Protein AF-G5E3N6-F1 (afdb_monomer)

Foldseek 3Di:
DVVCCVPPNDVVVVVVCCVPPVVVCPPPDPCNVPPDPALLVVLQVVCVVVVFARWDKDWPDKDPPVHPQIKTKIFTDTPNHTPFIAIDSDSVRRVRRRSD

Mean predicted aligned error: 4.33 Å

Radius of gyration: 20.33 Å; Cα contacts (8 Å, |Δi|>4): 137; chains: 1; bounding box: 51×22×50 Å

Nearest PDB structures (foldseek):
  7odt-assembly1_c  TM=9.602E-01  e=6.376E-14  Homo sapiens
  7oib-assembly1_c  TM=9.705E-01  e=1.868E-13  Homo sapiens
  7o9m-assembly1_c  TM=9.683E-01  e=1.990E-13  Homo sapiens
  7qh7-assembly1_c  TM=9.683E-01  e=2.405E-13  Homo sapiens
  7nql-assembly1_Bh  TM=9.709E-01  e=4.408E-12  Sus scrofa

Organism: NCBI:txid191480

InterPro domains:
  IPR044444 Large ribosomal subunit protein mL44, dsRNA binding domain, metazoa [PF22892] (34-100)
  IPR044444 Large ribosomal subunit protein mL44, dsRNA binding domain, metazoa [cd19874] (26-100)

Sequence (100 aa):
VGALVQSSGTQRAGLFIRDFLISQLIGKDLFDMWPVADPMSLLVQELSRRNLPLPETRLTRECGSSTVLPVYFVGLYCNKKLIAEGPGESVNAAEEEAAR

Secondary structure (DSSP, 8-state):
-HHHHHHHHHHHHHHHHHHHTGGGGTT--HHHHS--S-HHHHHHHHHHHTTPPPPEEEEEEEE-TTSSS-EEEEEEEETTEEEEEEEESSHHHHHHHHH-

pLDDT: mean 95.07, std 1.94, range [86.12, 98.19]

Solvent-accessible surface area (backbone atoms only — not comparable to full-atom values): 5700 Å² total; per-residue (Å²): 106,70,70,46,31,75,74,59,33,63,69,56,39,47,51,49,44,49,68,67,55,54,55,72,50,68,93,58,57,69,58,79,77,48,81,67,93,56,38,54,62,52,47,49,53,53,30,52,76,68,75,43,66,70,73,43,82,42,82,75,48,74,43,52,83,92,49,97,74,25,42,26,28,21,29,33,22,41,89,88,37,79,76,36,69,12,61,22,73,38,69,67,51,1,44,47,49,29,38,102

Structure (mmCIF, N/CA/C/O backbone):
data_AF-G5E3N6-F1
#
_entry.id   AF-G5E3N6-F1
#
loop_
_atom_site.group_PDB
_atom_site.id
_atom_site.type_symbol
_atom_site.label_atom_id
_atom_site.label_alt_id
_atom_site.label_comp_id
_atom_site.label_asym_id
_atom_site.label_entity_id
_atom_site.label_seq_id
_atom_site.pdbx_PDB_ins_code
_atom_site.Cartn_x
_atom_site.Cartn_y
_atom_site.Cartn_z
_atom_site.occupancy
_atom_site.B_iso_or_equiv
_atom_site.auth_seq_id
_atom_site.auth_comp_id
_atom_site.auth_asym_id
_atom_site.auth_atom_id
_atom_site.pdbx_PDB_model_num
ATOM 1 N N . VAL A 1 1 ? -17.204 -5.282 26.322 1.00 86.12 1 VAL A N 1
ATOM 2 C CA . VAL A 1 1 ? -18.077 -4.344 25.567 1.00 86.12 1 VAL A CA 1
ATOM 3 C C . VAL A 1 1 ? -19.566 -4.609 25.795 1.00 86.12 1 VAL A C 1
ATOM 5 O O . VAL A 1 1 ? -20.262 -3.661 26.121 1.00 86.12 1 VAL A O 1
ATOM 8 N N . GLY A 1 2 ? -20.067 -5.851 25.708 1.00 92.62 2 GLY A N 1
ATOM 9 C CA . GLY A 1 2 ? -21.508 -6.147 25.861 1.00 92.62 2 GLY A CA 1
ATOM 10 C C . GLY A 1 2 ? -22.170 -5.587 27.132 1.00 92.62 2 GLY A C 1
ATOM 11 O O . GLY A 1 2 ? -23.200 -4.928 27.039 1.00 92.62 2 GLY A O 1
ATOM 12 N N . ALA A 1 3 ? -21.534 -5.732 28.300 1.00 95.06 3 ALA A N 1
ATOM 13 C CA . ALA A 1 3 ? -22.041 -5.150 29.550 1.00 95.06 3 ALA A CA 1
ATOM 14 C C . ALA A 1 3 ? -22.101 -3.606 29.528 1.00 95.06 3 ALA A C 1
ATOM 16 O O . ALA A 1 3 ? -23.020 -3.015 30.084 1.00 95.06 3 ALA A O 1
ATOM 17 N N . LEU A 1 4 ? -21.153 -2.945 28.849 1.00 92.31 4 LEU A N 1
ATOM 18 C CA . LEU A 1 4 ? -21.134 -1.485 28.684 1.00 92.31 4 LEU A CA 1
ATOM 19 C C . LEU A 1 4 ? -22.255 -1.010 27.750 1.00 92.31 4 LEU A C 1
ATOM 21 O O . LEU A 1 4 ? -22.843 0.040 27.983 1.00 92.31 4 LEU A O 1
ATOM 25 N N . VAL A 1 5 ? -22.577 -1.797 26.720 1.00 96.44 5 VAL A N 1
ATOM 26 C CA . VAL A 1 5 ? -23.722 -1.526 25.839 1.00 96.44 5 VAL A CA 1
ATOM 27 C C . VAL A 1 5 ? -25.033 -1.639 26.617 1.00 96.44 5 VAL A C 1
ATOM 29 O O . VAL A 1 5 ? -25.879 -0.760 26.493 1.00 96.44 5 VAL A O 1
ATOM 32 N N . GLN A 1 6 ? -25.187 -2.680 27.442 1.00 95.69 6 GLN A N 1
ATOM 33 C CA . GLN A 1 6 ? -26.391 -2.884 28.257 1.00 95.69 6 GLN A CA 1
ATOM 34 C C . GLN A 1 6 ? -26.574 -1.798 29.325 1.00 95.69 6 GLN A C 1
ATOM 36 O O . GLN A 1 6 ? -27.699 -1.381 29.572 1.00 95.69 6 GLN A O 1
ATOM 41 N N . SER A 1 7 ? -25.487 -1.328 29.947 1.00 95.94 7 SER A N 1
ATOM 42 C CA . SER A 1 7 ? -25.566 -0.332 31.022 1.00 95.94 7 SER A CA 1
ATOM 43 C C . SER A 1 7 ? -25.620 1.113 30.526 1.00 95.94 7 SER A C 1
ATOM 45 O O . SER A 1 7 ? -26.320 1.935 31.105 1.00 95.94 7 SER A O 1
ATOM 47 N N . SER A 1 8 ? -24.858 1.442 29.480 1.00 92.19 8 SER A N 1
ATOM 48 C CA . SER A 1 8 ? -24.572 2.828 29.074 1.00 92.19 8 SER A CA 1
ATOM 49 C C . SER A 1 8 ? -24.959 3.144 27.627 1.00 92.19 8 SER A C 1
ATOM 51 O O . SER A 1 8 ? -24.692 4.247 27.145 1.00 92.19 8 SER A O 1
ATOM 53 N N . GLY A 1 9 ? -25.571 2.189 26.926 1.00 94.69 9 GLY A N 1
ATOM 54 C CA . GLY A 1 9 ? -26.003 2.337 25.543 1.00 94.69 9 GLY A CA 1
ATOM 55 C C . GLY A 1 9 ? -24.876 2.215 24.514 1.00 94.69 9 GLY A C 1
ATOM 56 O O . GLY A 1 9 ? -23.678 2.183 24.814 1.00 94.69 9 GLY A O 1
ATOM 57 N N . THR A 1 10 ? -25.279 2.156 23.247 1.00 95.25 10 THR A N 1
ATOM 58 C CA . THR A 1 10 ? -24.383 1.954 22.098 1.00 95.25 1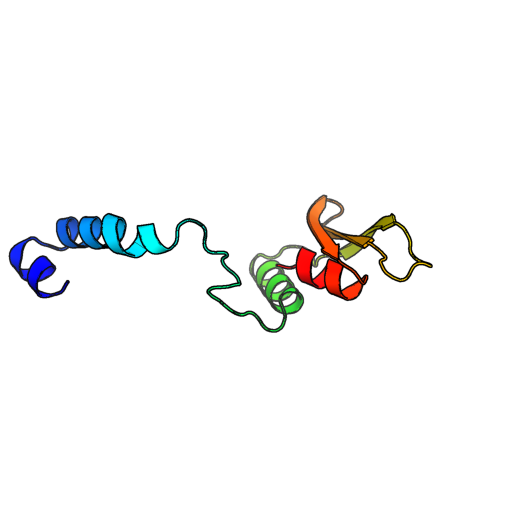0 THR A CA 1
ATOM 59 C C . THR A 1 10 ? -23.441 3.131 21.866 1.00 95.25 10 THR A C 1
ATOM 61 O O . THR A 1 10 ? -22.282 2.920 21.524 1.00 95.25 10 THR A O 1
ATOM 64 N N . GLN A 1 11 ? -23.895 4.363 22.110 1.00 95.56 11 GLN A N 1
ATOM 65 C CA . GLN A 1 11 ? -23.089 5.564 21.887 1.00 95.56 11 GLN A CA 1
ATOM 66 C C . GLN A 1 11 ? -21.837 5.584 22.775 1.00 95.56 11 GLN A C 1
ATOM 68 O O . GLN A 1 11 ? -20.730 5.809 22.288 1.00 95.56 11 GLN A O 1
ATOM 73 N N . ARG A 1 12 ? -21.987 5.283 24.072 1.00 94.44 12 ARG A N 1
ATOM 74 C CA . ARG A 1 12 ? -20.868 5.294 25.026 1.00 94.44 12 ARG A CA 1
ATOM 75 C C . ARG A 1 12 ? -19.927 4.107 24.822 1.00 94.44 12 ARG A C 1
ATOM 77 O O . ARG A 1 12 ? -18.713 4.264 24.926 1.00 94.44 12 ARG A O 1
ATOM 84 N N . ALA A 1 13 ? -20.470 2.948 24.451 1.00 95.88 13 ALA A N 1
ATOM 85 C CA . ALA A 1 13 ? -19.665 1.807 24.029 1.00 95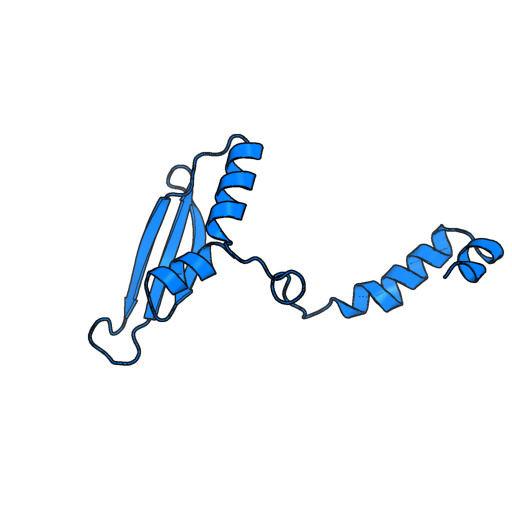.88 13 ALA A CA 1
ATOM 86 C C . ALA A 1 13 ? -18.880 2.082 22.730 1.00 95.88 13 ALA A C 1
ATOM 88 O O . ALA A 1 13 ? -17.740 1.639 22.608 1.00 95.88 13 ALA A O 1
ATOM 89 N N . GLY A 1 14 ? -19.444 2.849 21.792 1.00 95.62 14 GLY A N 1
ATOM 90 C CA . GLY A 1 14 ? -18.761 3.271 20.566 1.00 95.62 14 GLY A CA 1
ATOM 91 C C . GLY A 1 14 ? -17.554 4.170 20.837 1.00 95.62 14 GLY A C 1
ATOM 92 O O . GLY A 1 14 ? -16.487 3.944 20.271 1.00 95.62 14 GLY A O 1
ATOM 93 N N . LEU A 1 15 ? -17.683 5.129 21.763 1.00 96.44 15 LEU A N 1
ATOM 94 C CA . LEU A 1 15 ? -16.552 5.958 22.207 1.00 96.44 15 LEU A CA 1
ATOM 95 C C . LEU A 1 15 ? -15.439 5.108 22.833 1.00 96.44 15 LEU A C 1
ATOM 97 O O . LEU A 1 15 ? -14.273 5.296 22.508 1.00 96.44 15 LEU A O 1
ATOM 101 N N . PHE A 1 16 ? -15.800 4.117 23.653 1.00 96.38 16 PHE A N 1
ATOM 102 C CA . PHE A 1 16 ? -14.827 3.183 24.221 1.00 96.38 16 PHE A CA 1
ATOM 103 C C . PHE A 1 16 ? -14.062 2.410 23.133 1.00 96.38 16 PHE A C 1
ATOM 105 O O . PHE A 1 16 ? -12.840 2.315 23.183 1.00 96.38 16 PHE A O 1
ATOM 112 N N . ILE A 1 17 ? -14.755 1.885 22.117 1.00 96.50 17 ILE A N 1
ATOM 113 C CA . ILE A 1 17 ? -14.101 1.185 20.997 1.00 96.50 17 ILE A CA 1
ATOM 114 C C . ILE A 1 17 ? -13.159 2.130 20.242 1.00 96.50 17 ILE A C 1
ATOM 116 O O . ILE A 1 17 ? -12.028 1.753 19.941 1.00 96.50 17 ILE A O 1
ATOM 120 N N . ARG A 1 18 ? -13.597 3.361 19.962 1.00 96.12 18 ARG A N 1
ATOM 121 C CA . ARG A 1 18 ? -12.772 4.364 19.280 1.00 96.12 18 ARG A CA 1
ATOM 122 C C . ARG A 1 18 ? -11.486 4.657 20.052 1.00 96.12 18 ARG A C 1
ATOM 124 O O . ARG A 1 18 ? -10.406 4.625 19.474 1.00 96.12 18 ARG 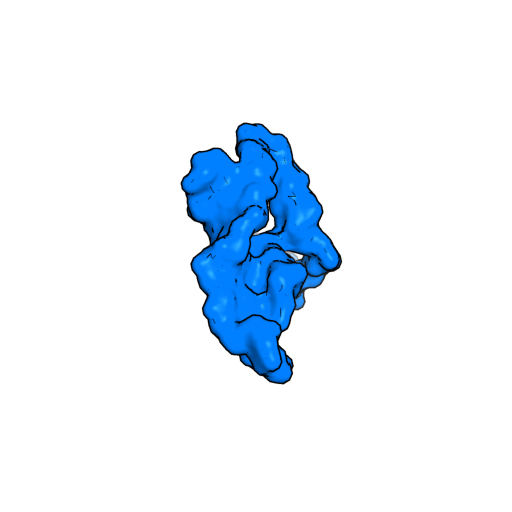A O 1
ATOM 131 N N . ASP A 1 19 ? -11.604 4.901 21.350 1.00 96.50 19 ASP A N 1
ATOM 132 C CA . ASP A 1 19 ? -10.482 5.396 22.147 1.00 96.50 19 ASP A CA 1
ATOM 133 C C . ASP A 1 19 ? -9.485 4.284 22.507 1.00 96.50 19 ASP A C 1
ATOM 135 O O . ASP A 1 19 ? -8.292 4.555 22.626 1.00 96.50 19 ASP A O 1
ATOM 139 N N . PHE A 1 20 ? -9.939 3.030 22.628 1.00 95.62 20 PHE A N 1
ATOM 140 C CA . PHE A 1 20 ? -9.089 1.916 23.071 1.00 95.62 20 PHE A CA 1
ATOM 141 C C . PHE A 1 20 ? -8.724 0.899 21.989 1.00 95.62 20 PHE A C 1
ATOM 143 O O . PHE A 1 20 ? -7.668 0.283 22.104 1.00 95.62 20 PHE A O 1
ATOM 150 N N . LEU A 1 21 ? -9.574 0.680 20.978 1.00 94.31 21 LEU A N 1
ATOM 151 C CA . LEU A 1 21 ? -9.321 -0.310 19.921 1.00 94.31 21 LEU A CA 1
ATOM 152 C C . LEU A 1 21 ? -8.864 0.348 18.620 1.00 94.31 21 LEU A C 1
ATOM 154 O O . LEU A 1 21 ? -7.871 -0.090 18.049 1.00 94.31 21 LEU A O 1
ATOM 158 N N . ILE A 1 22 ? -9.536 1.412 18.165 1.00 95.44 22 ILE A N 1
ATOM 159 C CA . ILE A 1 22 ? -9.139 2.102 16.923 1.00 95.44 22 ILE A CA 1
ATOM 160 C C . ILE A 1 22 ? -7.776 2.786 17.099 1.00 95.44 22 ILE A C 1
ATOM 162 O O . ILE A 1 22 ? -6.959 2.774 16.184 1.00 95.44 22 ILE A O 1
ATOM 166 N N . SER A 1 23 ? -7.479 3.306 18.291 1.00 95.94 23 SER A N 1
ATOM 167 C CA . SER A 1 23 ? -6.166 3.882 18.612 1.00 95.94 23 SER A CA 1
ATOM 168 C C . SER A 1 23 ? -4.999 2.893 18.467 1.00 95.94 23 SER A C 1
ATOM 170 O O . SER A 1 23 ? -3.885 3.321 18.185 1.00 95.94 23 SER A O 1
ATOM 172 N N . GLN A 1 24 ? -5.241 1.580 18.565 1.00 93.94 24 GLN A N 1
ATOM 173 C CA . GLN A 1 24 ? -4.217 0.542 18.349 1.00 93.94 24 GLN A CA 1
ATOM 174 C C . GLN A 1 24 ? -3.833 0.359 16.874 1.00 93.94 24 GLN A C 1
ATOM 176 O O . GLN A 1 24 ? -2.913 -0.404 16.570 1.00 93.94 24 GLN A O 1
ATOM 181 N N . LEU A 1 25 ? -4.566 0.999 15.958 1.00 94.38 25 LEU A N 1
ATOM 182 C CA . LEU A 1 25 ? -4.297 0.975 14.521 1.00 94.38 25 LEU A CA 1
ATOM 183 C C . LEU A 1 25 ? -3.345 2.098 14.090 1.00 94.38 25 LEU A C 1
ATOM 185 O O . LEU A 1 25 ? -2.861 2.091 12.964 1.00 94.38 25 LEU A O 1
ATOM 189 N N . ILE A 1 26 ? -3.067 3.065 14.970 1.00 93.69 26 ILE A N 1
ATOM 190 C CA . ILE A 1 26 ? -2.169 4.179 14.662 1.00 93.69 26 ILE A CA 1
ATOM 191 C C . ILE A 1 26 ? -0.760 3.632 14.407 1.00 93.69 26 ILE A C 1
ATOM 193 O O . ILE A 1 26 ? -0.197 2.930 15.244 1.00 93.69 26 ILE A O 1
ATOM 197 N N . GLY A 1 27 ? -0.189 3.982 13.252 1.00 92.25 27 GLY A N 1
ATOM 198 C CA . GLY A 1 27 ? 1.169 3.594 12.863 1.00 92.25 27 GLY A CA 1
ATOM 199 C C . GLY A 1 27 ? 1.309 2.166 12.332 1.00 92.25 27 GLY A C 1
ATOM 200 O O . GLY A 1 27 ? 2.429 1.760 12.047 1.00 92.25 27 GLY A O 1
ATOM 201 N N . LYS A 1 28 ? 0.210 1.413 12.195 1.00 93.81 28 LYS A N 1
ATOM 202 C CA . LYS A 1 28 ? 0.212 0.128 11.487 1.00 93.81 28 LYS A CA 1
ATOM 203 C C . LYS A 1 28 ? -0.103 0.350 10.018 1.00 93.81 28 LYS A C 1
ATOM 205 O O . LYS A 1 28 ? -1.034 1.096 9.709 1.00 93.81 28 LYS A O 1
ATOM 210 N N . ASP A 1 29 ? 0.644 -0.312 9.144 1.00 92.12 29 ASP A N 1
ATOM 211 C CA . ASP A 1 29 ? 0.325 -0.316 7.725 1.00 92.12 29 ASP A CA 1
ATOM 212 C C . ASP A 1 29 ? -0.917 -1.181 7.443 1.00 92.12 29 ASP A C 1
ATOM 214 O O . ASP A 1 29 ? -1.219 -2.141 8.163 1.00 92.12 29 ASP A O 1
ATOM 218 N N . LEU A 1 30 ? -1.665 -0.826 6.397 1.00 93.00 30 LEU A N 1
ATOM 219 C CA . LEU A 1 30 ? -2.856 -1.566 5.994 1.00 93.00 30 LEU A CA 1
ATOM 220 C C . LEU A 1 30 ? -2.504 -2.989 5.547 1.00 93.00 30 LEU A C 1
ATOM 222 O O . LEU A 1 30 ? -3.194 -3.931 5.945 1.00 93.00 30 LEU A O 1
ATOM 226 N N . PHE A 1 31 ? -1.444 -3.155 4.756 1.00 91.81 31 PHE A N 1
ATOM 227 C CA . PHE A 1 31 ? -1.059 -4.452 4.199 1.00 91.81 31 PHE A CA 1
ATOM 228 C C . PHE A 1 31 ? -0.298 -5.332 5.194 1.00 91.81 31 PHE A C 1
ATOM 230 O O . PHE A 1 31 ? -0.269 -6.550 5.020 1.00 91.81 31 PHE A O 1
ATOM 237 N N . ASP A 1 32 ? 0.205 -4.755 6.290 1.00 89.75 32 ASP A N 1
ATOM 238 C CA . ASP A 1 32 ? 0.682 -5.518 7.452 1.00 89.75 32 ASP A CA 1
ATOM 239 C C . ASP A 1 32 ? -0.477 -6.213 8.180 1.00 89.75 32 ASP A C 1
ATOM 241 O O . ASP A 1 32 ? -0.356 -7.338 8.668 1.00 89.75 32 ASP A O 1
ATOM 245 N N . MET A 1 33 ? -1.622 -5.531 8.281 1.00 93.31 33 MET A N 1
ATOM 246 C CA . MET A 1 33 ? -2.819 -6.068 8.930 1.00 93.31 33 MET A CA 1
ATOM 247 C C . MET A 1 33 ? -3.655 -6.947 7.999 1.00 93.31 33 MET A C 1
ATOM 249 O O . MET A 1 33 ? -4.360 -7.847 8.465 1.00 93.31 33 MET A O 1
ATOM 253 N N . TRP A 1 34 ? -3.605 -6.668 6.699 1.00 93.75 34 TRP A N 1
ATOM 254 C CA . TRP A 1 34 ? -4.327 -7.389 5.666 1.00 93.75 34 TRP A CA 1
ATOM 255 C C . TRP A 1 34 ? -3.354 -7.870 4.582 1.00 93.75 34 TRP A C 1
ATOM 257 O O . TRP A 1 34 ? -3.116 -7.159 3.605 1.00 93.75 34 TRP A O 1
ATOM 267 N N . PRO A 1 35 ? -2.794 -9.085 4.731 1.00 89.81 35 PRO A N 1
ATOM 268 C CA . PRO A 1 35 ? -1.839 -9.612 3.770 1.00 89.81 35 PRO A CA 1
ATOM 269 C C . PRO A 1 35 ? -2.553 -9.941 2.456 1.00 89.81 35 PRO A C 1
ATOM 271 O O . PRO A 1 35 ? -3.336 -10.891 2.367 1.00 89.81 35 PRO A O 1
ATOM 274 N N . VAL A 1 36 ? -2.276 -9.141 1.429 1.00 92.19 36 VAL A N 1
ATOM 275 C CA . VAL A 1 36 ? -2.754 -9.354 0.061 1.00 92.19 36 VAL A CA 1
ATOM 276 C C . VAL A 1 36 ? -1.683 -10.108 -0.721 1.00 92.19 36 VAL A C 1
ATOM 278 O O . VAL A 1 36 ? -0.528 -9.694 -0.746 1.00 92.19 36 VAL A O 1
ATOM 281 N N . ALA A 1 37 ? -2.068 -11.225 -1.344 1.00 90.81 37 ALA A N 1
ATOM 282 C CA . ALA A 1 37 ? -1.145 -12.078 -2.097 1.00 90.81 37 ALA A CA 1
ATOM 283 C C . ALA A 1 37 ? -0.789 -11.520 -3.486 1.00 90.81 37 ALA A C 1
ATOM 285 O O . ALA A 1 37 ? 0.308 -11.768 -3.969 1.00 90.81 37 ALA A O 1
ATOM 286 N N . ASP A 1 38 ? -1.713 -10.796 -4.124 1.00 93.69 38 ASP A N 1
ATOM 287 C CA . ASP A 1 38 ? -1.515 -10.175 -5.439 1.00 93.69 38 A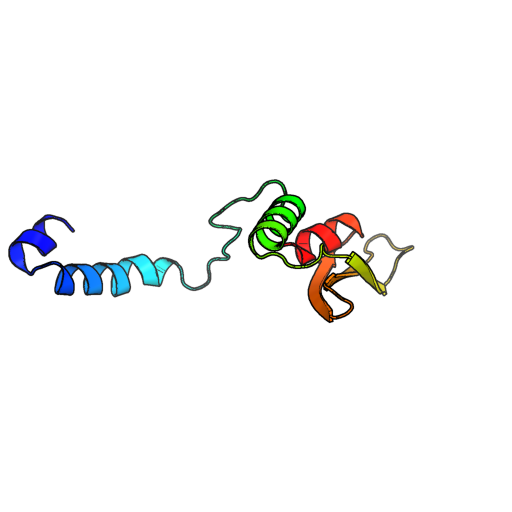SP A CA 1
ATOM 288 C C . ASP A 1 38 ? -2.176 -8.781 -5.463 1.00 93.69 38 ASP A C 1
ATOM 290 O O . ASP A 1 38 ? -3.380 -8.663 -5.741 1.00 93.69 38 ASP A O 1
ATOM 294 N N . PRO A 1 39 ? -1.417 -7.723 -5.112 1.00 94.56 39 PRO A N 1
ATOM 295 C CA . PRO A 1 39 ? -1.921 -6.351 -5.070 1.00 94.56 39 PRO A CA 1
ATOM 296 C C . PRO A 1 39 ? -2.403 -5.849 -6.436 1.00 94.56 39 PRO A C 1
ATOM 298 O O . PRO A 1 39 ? -3.430 -5.173 -6.520 1.00 94.56 39 PRO A O 1
ATOM 301 N N . MET A 1 40 ? -1.726 -6.235 -7.523 1.00 94.31 40 MET A N 1
ATOM 302 C CA . MET A 1 40 ? -2.056 -5.763 -8.868 1.00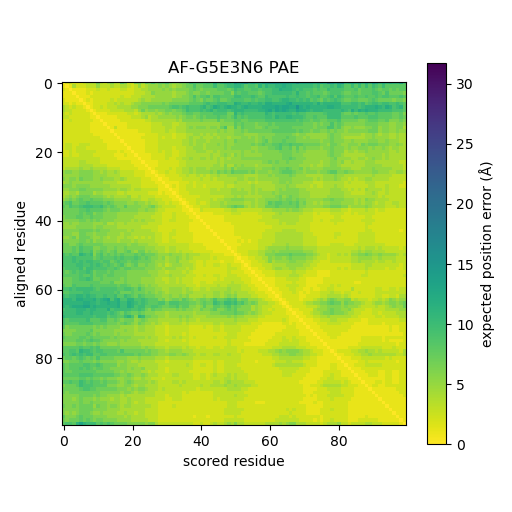 94.31 40 MET A CA 1
ATOM 303 C C . MET A 1 40 ? -3.406 -6.305 -9.340 1.00 94.31 40 MET A C 1
ATOM 305 O O . MET A 1 40 ? -4.248 -5.553 -9.841 1.00 94.31 40 MET A O 1
ATOM 309 N N . SER A 1 41 ? -3.665 -7.597 -9.127 1.00 95.44 41 SER A N 1
ATOM 310 C CA . SER A 1 41 ? -4.972 -8.180 -9.448 1.00 95.44 41 SER A CA 1
ATOM 311 C C . SER A 1 41 ? -6.102 -7.536 -8.644 1.00 95.44 41 SER A C 1
ATOM 313 O O . SER A 1 41 ? -7.173 -7.267 -9.197 1.00 95.44 41 SER A O 1
ATOM 315 N N . LEU A 1 42 ? -5.873 -7.247 -7.358 1.00 95.56 42 LEU A N 1
ATOM 316 C CA . LEU A 1 42 ? -6.853 -6.557 -6.516 1.00 95.56 42 LEU A CA 1
ATOM 317 C C . LEU A 1 42 ? -7.137 -5.139 -7.036 1.00 95.56 42 LEU A C 1
ATOM 319 O O . LEU A 1 42 ? -8.300 -4.739 -7.142 1.00 95.56 42 LEU A O 1
ATOM 323 N N . LEU A 1 43 ? -6.093 -4.404 -7.423 1.00 95.19 43 LEU A N 1
ATOM 324 C CA . LEU A 1 43 ? -6.215 -3.071 -8.006 1.00 95.19 43 LEU A CA 1
ATOM 325 C C . LEU A 1 43 ? -7.025 -3.098 -9.309 1.00 95.19 43 LEU A C 1
ATOM 327 O O . LEU A 1 43 ? -7.948 -2.300 -9.483 1.00 95.19 43 LEU A O 1
ATOM 331 N N . VAL A 1 44 ? -6.740 -4.043 -10.207 1.00 95.81 44 VAL A N 1
ATOM 332 C CA . VAL A 1 44 ? -7.477 -4.220 -11.469 1.00 95.81 44 VAL A CA 1
ATOM 333 C C . VAL A 1 44 ? -8.955 -4.527 -11.220 1.00 95.81 44 VAL A C 1
ATOM 335 O O . VAL A 1 44 ? -9.824 -3.955 -11.889 1.00 95.81 44 VAL A O 1
ATOM 338 N N . GL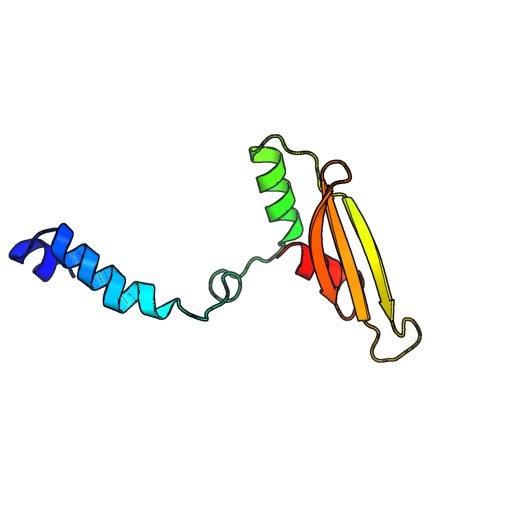N A 1 45 ? -9.264 -5.387 -10.247 1.00 95.81 45 GLN A N 1
ATOM 339 C CA . GLN A 1 45 ? -10.644 -5.696 -9.865 1.00 95.81 45 GLN A CA 1
ATOM 340 C C . GLN A 1 45 ? -11.374 -4.455 -9.336 1.00 95.81 45 GLN A C 1
ATOM 342 O O . GLN A 1 45 ? -12.502 -4.178 -9.753 1.00 95.81 45 GLN A O 1
ATOM 347 N N . GLU A 1 46 ? -10.730 -3.665 -8.476 1.00 95.19 46 GLU A N 1
ATOM 348 C CA . GLU A 1 46 ? -11.320 -2.442 -7.928 1.00 95.19 46 GLU A CA 1
ATOM 349 C C . GLU A 1 46 ? -11.507 -1.344 -8.982 1.00 95.19 46 GLU A C 1
ATOM 351 O O . GLU A 1 46 ? -12.545 -0.675 -8.990 1.00 95.19 46 GLU A O 1
ATOM 356 N N . LEU A 1 47 ? -10.557 -1.176 -9.905 1.00 95.12 47 LEU A N 1
ATOM 357 C CA . LEU A 1 47 ? -10.685 -0.236 -11.022 1.00 95.12 47 LEU A CA 1
ATOM 358 C C . LEU A 1 47 ? -11.823 -0.649 -11.961 1.00 95.12 47 LEU A C 1
ATOM 360 O O . LEU A 1 47 ? -12.655 0.188 -12.322 1.00 95.12 47 LEU A O 1
ATOM 364 N N . SER A 1 48 ? -11.929 -1.944 -12.263 1.00 95.25 48 SER A N 1
ATOM 365 C CA . SER A 1 48 ? -13.017 -2.499 -13.076 1.00 95.25 48 SER A CA 1
ATOM 366 C C . SER A 1 48 ? -14.378 -2.277 -12.413 1.00 95.25 48 SER A C 1
ATOM 368 O O . SER A 1 48 ? -15.319 -1.822 -13.061 1.00 95.25 48 SER A O 1
ATOM 370 N N . ARG A 1 49 ? -14.480 -2.498 -11.094 1.00 96.62 49 ARG A N 1
ATOM 371 C CA . ARG A 1 49 ? -15.708 -2.257 -10.316 1.00 96.62 49 ARG A CA 1
ATOM 372 C C . ARG A 1 49 ? -16.148 -0.790 -10.345 1.00 96.62 49 ARG A C 1
ATOM 374 O O . ARG A 1 49 ? -17.339 -0.503 -10.253 1.00 96.62 49 ARG A O 1
ATOM 381 N N . ARG A 1 50 ? -15.198 0.139 -10.479 1.00 94.75 50 ARG A N 1
ATOM 382 C CA . ARG A 1 50 ? -15.439 1.590 -10.544 1.00 94.75 50 ARG A CA 1
ATOM 383 C C . ARG A 1 50 ? -15.595 2.121 -11.974 1.00 94.75 50 ARG A C 1
ATOM 385 O O . ARG A 1 50 ? -15.750 3.328 -12.135 1.00 94.75 50 ARG A O 1
ATOM 392 N N . ASN A 1 51 ? -15.586 1.253 -12.992 1.00 93.69 51 ASN A N 1
ATOM 393 C CA . ASN A 1 51 ? -15.573 1.625 -14.415 1.00 93.69 51 ASN A CA 1
ATOM 394 C C . ASN A 1 51 ? -14.423 2.585 -14.777 1.00 93.69 51 ASN A C 1
ATOM 396 O O . ASN A 1 51 ? -14.580 3.489 -15.600 1.00 93.69 51 ASN A O 1
ATOM 400 N N . LEU A 1 52 ? -13.269 2.410 -14.132 1.00 93.31 52 LEU A N 1
ATOM 401 C CA . LEU A 1 52 ? -12.050 3.147 -14.437 1.00 93.31 52 LEU A CA 1
ATOM 402 C C . LEU A 1 52 ? -11.203 2.367 -15.455 1.00 93.31 52 LEU A C 1
ATOM 404 O O . LEU A 1 52 ? -11.286 1.139 -15.515 1.00 93.31 52 LEU A O 1
ATOM 408 N N . PRO A 1 53 ? -10.394 3.062 -16.272 1.00 93.56 53 PRO A N 1
ATOM 409 C CA . PRO A 1 53 ? -9.449 2.409 -17.172 1.00 93.56 53 PRO A CA 1
ATOM 410 C C . PRO A 1 53 ? -8.451 1.557 -16.381 1.00 93.56 53 PRO A C 1
ATOM 412 O O . PRO A 1 53 ? -8.065 1.906 -15.261 1.00 93.56 53 PRO A O 1
ATOM 415 N N . LEU A 1 54 ? -7.997 0.474 -17.008 1.00 93.81 54 LEU A N 1
ATOM 416 C CA . LEU A 1 54 ? -6.941 -0.365 -16.458 1.00 93.81 54 LEU A CA 1
ATOM 417 C C . LEU A 1 54 ? -5.639 0.437 -16.286 1.00 93.81 54 LEU A C 1
ATOM 419 O O . LEU A 1 54 ? -5.391 1.369 -17.061 1.00 93.81 54 LEU A O 1
ATOM 423 N N . PRO A 1 55 ? -4.827 0.103 -15.272 1.00 95.44 55 PRO A N 1
ATOM 424 C CA . PRO A 1 55 ? -3.574 0.789 -15.027 1.00 95.44 55 PRO A CA 1
ATOM 425 C C . PRO A 1 55 ? -2.521 0.348 -16.054 1.00 95.44 55 PRO A C 1
ATOM 427 O O . PRO A 1 55 ? -2.392 -0.832 -16.370 1.00 95.44 55 PRO A O 1
ATOM 430 N N . GLU A 1 56 ? -1.756 1.305 -16.570 1.00 95.75 56 GLU A N 1
ATOM 431 C CA . GLU A 1 56 ? -0.553 1.081 -17.368 1.00 95.75 56 GLU A CA 1
ATOM 432 C C . GLU A 1 56 ? 0.684 1.266 -16.486 1.00 95.75 56 GLU A C 1
ATOM 434 O O . GLU A 1 56 ? 0.868 2.327 -15.882 1.00 95.75 56 GLU A O 1
ATOM 439 N N . THR A 1 57 ? 1.556 0.262 -16.449 1.00 96.25 57 THR A N 1
ATOM 440 C CA . THR A 1 57 ? 2.832 0.310 -15.729 1.00 96.25 57 THR A CA 1
ATOM 441 C C . THR A 1 57 ? 3.907 0.971 -16.589 1.00 96.25 57 THR A C 1
ATOM 443 O O . THR A 1 57 ? 4.044 0.703 -17.788 1.00 96.25 57 THR A O 1
ATOM 446 N N . ARG A 1 58 ? 4.681 1.886 -15.998 1.00 96.69 58 ARG A N 1
ATOM 447 C CA . ARG A 1 58 ? 5.803 2.561 -16.666 1.00 96.69 58 ARG A CA 1
ATOM 448 C C . ARG A 1 58 ? 6.965 2.736 -15.701 1.00 96.69 58 ARG A C 1
ATOM 450 O O . ARG A 1 58 ? 6.775 3.223 -14.592 1.00 96.69 58 ARG A O 1
ATOM 457 N N . LEU A 1 59 ? 8.176 2.425 -16.157 1.00 96.88 59 LEU A N 1
ATOM 458 C CA . LEU A 1 59 ? 9.396 2.788 -15.442 1.00 96.88 59 LEU A CA 1
ATOM 459 C C . LEU A 1 59 ? 9.570 4.312 -15.492 1.00 96.88 59 LEU A C 1
ATOM 461 O O . LEU A 1 59 ? 9.652 4.891 -16.578 1.00 96.88 59 LEU A O 1
ATOM 465 N N . THR A 1 60 ? 9.593 4.963 -14.332 1.00 96.81 60 THR A N 1
ATOM 466 C CA . THR A 1 60 ? 9.735 6.422 -14.224 1.00 96.81 60 THR A CA 1
ATOM 467 C C . THR A 1 60 ? 11.179 6.828 -13.968 1.00 96.81 60 THR A C 1
ATOM 469 O O . THR A 1 60 ? 11.639 7.834 -14.514 1.00 96.81 60 THR A O 1
ATOM 472 N N . ARG A 1 61 ? 11.902 6.057 -13.147 1.00 96.25 61 ARG A N 1
ATOM 473 C CA . ARG A 1 61 ? 13.313 6.276 -12.806 1.00 96.25 61 ARG A CA 1
ATOM 474 C C . ARG A 1 61 ? 14.009 4.945 -12.559 1.00 96.25 61 ARG A C 1
ATOM 476 O O . ARG A 1 61 ? 13.396 3.992 -12.090 1.00 96.25 61 ARG A O 1
ATOM 483 N N . GLU A 1 62 ? 15.310 4.918 -12.799 1.00 96.56 62 GLU A N 1
ATOM 484 C CA . GLU A 1 62 ? 16.177 3.816 -12.396 1.00 96.56 62 GLU A CA 1
ATOM 485 C C . GLU A 1 62 ? 17.542 4.349 -11.965 1.00 96.56 62 GLU A C 1
ATOM 487 O O . GLU A 1 62 ? 18.000 5.395 -12.433 1.00 96.56 62 GLU A O 1
ATOM 492 N N . CYS A 1 63 ? 18.190 3.633 -11.055 1.00 96.75 63 CYS A N 1
ATOM 493 C CA . CYS A 1 63 ? 19.543 3.915 -10.613 1.00 96.75 63 CYS A CA 1
ATOM 494 C C . CYS A 1 63 ? 20.306 2.605 -10.434 1.00 96.75 63 CYS A C 1
ATOM 496 O O . CYS A 1 63 ? 19.806 1.662 -9.823 1.00 96.75 63 CYS A O 1
ATOM 498 N N . GLY A 1 64 ? 21.534 2.557 -10.956 1.00 94.56 64 GLY A N 1
ATOM 499 C CA . GLY A 1 64 ? 22.433 1.430 -10.728 1.00 94.56 64 GLY A CA 1
ATOM 500 C C . GLY A 1 64 ? 21.941 0.106 -11.315 1.00 94.56 64 GLY A C 1
ATOM 501 O O . GLY A 1 64 ? 22.195 -0.928 -10.707 1.00 94.56 64 GLY A O 1
ATOM 502 N N . SER A 1 65 ? 21.281 0.117 -12.479 1.00 92.31 65 SER A N 1
ATOM 503 C CA . SER A 1 65 ? 20.712 -1.079 -13.130 1.00 92.31 65 SER A CA 1
ATOM 504 C C . SER A 1 65 ? 21.721 -2.219 -13.342 1.00 92.31 65 SER A C 1
ATOM 506 O O . SER A 1 65 ? 21.351 -3.387 -13.276 1.00 92.31 65 SER A O 1
ATOM 508 N N . SER A 1 66 ? 23.007 -1.897 -13.513 1.00 93.94 66 SER A N 1
ATOM 509 C CA . SER A 1 66 ? 24.105 -2.875 -13.634 1.00 93.94 66 SER A CA 1
ATOM 510 C C . SER A 1 66 ? 24.825 -3.197 -12.315 1.00 93.94 66 SER A C 1
ATOM 512 O O . SER A 1 66 ? 25.883 -3.826 -12.331 1.00 93.94 66 SER A O 1
ATOM 514 N N . THR A 1 67 ? 24.329 -2.713 -11.178 1.00 95.81 67 THR A N 1
ATOM 515 C CA . THR A 1 67 ? 24.950 -2.925 -9.862 1.00 95.81 67 THR A CA 1
ATOM 516 C C . THR A 1 67 ? 24.252 -4.046 -9.097 1.00 95.81 67 THR A C 1
ATOM 518 O O . THR A 1 67 ? 23.193 -4.520 -9.491 1.00 95.81 67 THR A O 1
ATOM 521 N N . VAL A 1 68 ? 24.844 -4.465 -7.976 1.00 95.31 68 VAL A N 1
ATOM 522 C CA . VAL A 1 68 ? 24.241 -5.468 -7.079 1.00 95.31 68 VAL A CA 1
ATOM 523 C C . VAL A 1 68 ? 23.006 -4.919 -6.350 1.00 95.31 68 VAL A C 1
ATOM 525 O O . VAL A 1 68 ? 22.161 -5.694 -5.921 1.00 95.31 68 VAL A O 1
ATOM 528 N N . LEU A 1 69 ? 22.897 -3.593 -6.213 1.00 95.75 69 LEU A N 1
ATOM 529 C CA . LEU A 1 69 ? 21.826 -2.912 -5.482 1.00 95.75 69 LEU A CA 1
ATOM 530 C C . LEU A 1 69 ? 21.141 -1.880 -6.393 1.00 95.75 69 LEU A C 1
ATOM 532 O O . LEU A 1 69 ? 21.295 -0.673 -6.176 1.00 95.75 69 LEU A O 1
ATOM 536 N N . PRO A 1 70 ? 20.441 -2.331 -7.448 1.00 96.56 70 PRO A N 1
ATOM 537 C CA . PRO A 1 70 ? 19.687 -1.434 -8.304 1.00 96.56 70 PRO A CA 1
ATOM 538 C C . PRO A 1 70 ? 18.450 -0.905 -7.568 1.00 96.56 70 PRO A C 1
ATOM 540 O O . PRO A 1 70 ? 17.918 -1.546 -6.663 1.00 96.56 70 PRO A O 1
ATOM 543 N N . VAL A 1 71 ? 17.975 0.265 -7.986 1.00 97.12 71 VAL A N 1
ATOM 544 C CA . VAL A 1 71 ? 16.719 0.849 -7.506 1.00 97.12 71 VAL A CA 1
ATOM 545 C C . VAL A 1 71 ? 15.903 1.289 -8.710 1.00 97.12 71 VAL A C 1
ATOM 547 O O . VAL A 1 71 ? 16.361 2.106 -9.511 1.00 97.12 71 VAL A O 1
ATOM 550 N N . TYR A 1 72 ? 14.688 0.769 -8.817 1.00 97.81 72 TYR A N 1
ATOM 551 C CA . TYR A 1 72 ? 13.722 1.100 -9.857 1.00 97.81 72 TYR A CA 1
ATOM 552 C C . TYR A 1 72 ? 12.531 1.821 -9.238 1.00 97.81 72 TYR A C 1
ATOM 554 O O . TYR A 1 72 ? 12.130 1.505 -8.123 1.00 97.81 72 TYR A O 1
ATOM 562 N N . PHE A 1 73 ? 11.961 2.774 -9.968 1.00 97.88 73 PHE A N 1
ATOM 563 C CA . PHE A 1 73 ? 10.685 3.401 -9.643 1.00 97.88 73 PHE A CA 1
ATOM 564 C C . PHE A 1 73 ? 9.695 3.088 -10.757 1.00 97.88 73 PHE A C 1
ATOM 566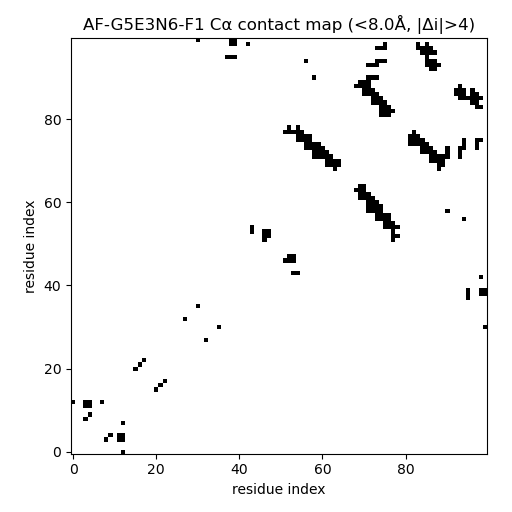 O O . PHE A 1 73 ? 9.937 3.419 -11.924 1.00 97.88 73 PHE A O 1
ATOM 573 N N . VAL A 1 74 ? 8.584 2.451 -10.401 1.00 98.19 74 VAL A N 1
ATOM 574 C CA . VAL A 1 74 ? 7.505 2.114 -11.330 1.00 98.19 74 VAL A CA 1
ATOM 575 C C . VAL A 1 74 ? 6.285 2.951 -10.985 1.00 98.19 74 VAL A C 1
ATOM 577 O O . VAL A 1 74 ? 5.825 2.970 -9.849 1.00 98.19 74 VAL A O 1
ATOM 580 N N . GLY A 1 75 ? 5.769 3.664 -11.981 1.00 97.81 75 GLY A N 1
ATOM 581 C CA . GLY A 1 75 ? 4.542 4.440 -11.886 1.00 97.81 75 GLY A CA 1
ATOM 582 C C . GLY A 1 75 ? 3.370 3.707 -12.528 1.00 97.81 75 GLY A C 1
ATOM 583 O O . GLY A 1 75 ? 3.501 3.143 -13.619 1.00 97.81 75 GLY A O 1
ATOM 584 N N . LEU A 1 76 ? 2.213 3.775 -11.878 1.00 97.31 76 LEU A N 1
ATOM 585 C CA . LEU A 1 76 ? 0.937 3.302 -12.399 1.00 97.31 76 LEU A CA 1
ATOM 586 C C . LEU A 1 76 ? 0.147 4.473 -12.973 1.00 97.31 76 LEU A C 1
ATOM 588 O O . LEU A 1 76 ? -0.069 5.484 -12.301 1.00 97.31 76 LEU A O 1
ATOM 592 N N . TYR A 1 77 ? -0.305 4.335 -14.216 1.00 96.50 77 TYR A N 1
ATOM 593 C CA . TYR A 1 77 ? -1.032 5.376 -14.932 1.00 96.50 77 TYR A CA 1
ATOM 594 C C . TYR A 1 77 ? -2.417 4.897 -15.358 1.00 96.50 77 TYR A C 1
ATOM 596 O O . TYR A 1 77 ? -2.548 3.918 -16.078 1.00 96.50 77 TYR A O 1
ATOM 604 N N . CYS A 1 78 ? -3.459 5.650 -15.022 1.00 95.38 78 CYS A N 1
ATOM 605 C CA . CYS A 1 78 ? -4.814 5.446 -15.539 1.00 95.38 78 CYS A CA 1
ATOM 606 C C . CYS A 1 78 ? -5.174 6.631 -16.442 1.00 95.38 78 CYS A C 1
ATOM 608 O O . CYS A 1 78 ? -5.158 7.777 -15.992 1.00 95.38 78 CYS A O 1
ATOM 610 N N . ASN A 1 79 ? -5.495 6.399 -17.722 1.00 93.94 79 ASN A N 1
ATOM 611 C CA . ASN A 1 79 ? -5.759 7.476 -18.696 1.00 93.94 79 ASN A CA 1
ATOM 612 C C . ASN A 1 79 ? -4.661 8.560 -18.715 1.00 93.94 79 ASN A C 1
ATOM 614 O O . ASN A 1 79 ? -4.950 9.759 -18.678 1.00 93.94 79 ASN A O 1
ATOM 618 N N . LYS A 1 80 ? -3.388 8.140 -18.760 1.00 93.56 80 LYS A N 1
ATOM 619 C CA . LYS A 1 80 ? -2.206 9.028 -18.754 1.00 93.56 80 LYS A CA 1
ATOM 620 C C . LYS A 1 80 ? -2.048 9.887 -17.489 1.00 93.56 80 LYS A C 1
ATOM 622 O O . LYS A 1 80 ? -1.228 10.800 -17.479 1.00 93.56 80 LYS A O 1
ATOM 627 N N . LYS A 1 81 ? -2.806 9.614 -16.423 1.00 95.88 81 LYS A N 1
ATOM 628 C CA . LYS A 1 81 ? -2.643 10.252 -15.113 1.00 95.88 81 LYS A CA 1
ATOM 629 C C . LYS A 1 81 ? -1.959 9.283 -14.165 1.00 95.88 81 LYS A C 1
ATOM 631 O O . LYS A 1 81 ? -2.436 8.163 -14.012 1.00 95.88 81 LYS A O 1
ATOM 636 N N . LEU A 1 82 ? -0.873 9.731 -13.544 1.00 96.00 82 LEU A N 1
ATOM 637 C CA . LEU A 1 82 ? -0.186 8.980 -12.499 1.00 96.00 82 LEU A CA 1
ATOM 638 C C . LEU A 1 82 ? -1.132 8.813 -11.302 1.00 96.00 82 LEU A C 1
ATOM 640 O O . LEU A 1 82 ? -1.658 9.810 -10.803 1.00 96.00 82 LEU A O 1
ATOM 644 N N . ILE A 1 83 ? -1.363 7.571 -10.882 1.00 95.56 83 ILE A N 1
ATOM 645 C CA . ILE A 1 83 ? -2.176 7.238 -9.703 1.00 95.56 83 ILE A CA 1
ATOM 646 C C . ILE A 1 83 ? -1.311 6.848 -8.502 1.00 95.56 83 ILE A C 1
ATOM 648 O O . ILE A 1 83 ? -1.670 7.186 -7.380 1.00 95.56 83 ILE A O 1
ATOM 652 N N . ALA A 1 84 ? -0.178 6.188 -8.744 1.00 96.88 84 ALA A N 1
ATOM 653 C CA . ALA A 1 84 ? 0.749 5.718 -7.721 1.00 96.88 84 ALA A CA 1
ATOM 654 C C . ALA A 1 84 ? 2.151 5.531 -8.320 1.00 96.88 84 ALA A C 1
ATOM 656 O O . ALA A 1 84 ? 2.292 5.362 -9.533 1.00 96.88 84 ALA A O 1
ATOM 657 N N . GLU A 1 85 ? 3.176 5.572 -7.474 1.00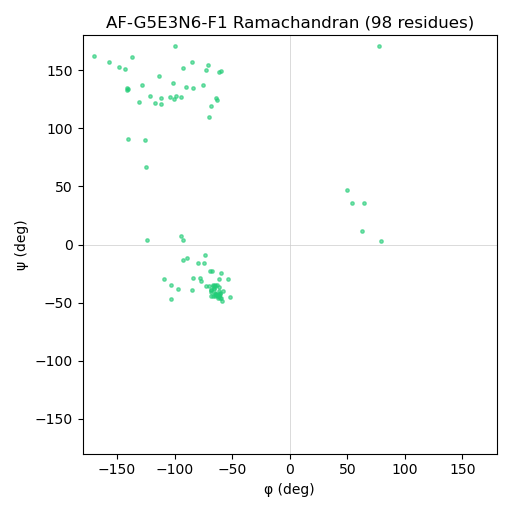 97.50 85 GLU A N 1
ATOM 658 C CA . GLU A 1 85 ? 4.567 5.268 -7.819 1.00 97.50 85 GLU A CA 1
ATOM 659 C C . GLU A 1 85 ? 5.197 4.499 -6.656 1.00 97.50 85 GLU A C 1
ATOM 661 O O . GLU A 1 85 ? 5.051 4.915 -5.508 1.00 97.50 85 GLU A O 1
ATOM 666 N N . GLY A 1 86 ? 5.895 3.406 -6.963 1.00 97.44 86 GLY A N 1
ATOM 667 C CA . GLY A 1 86 ? 6.534 2.530 -5.983 1.00 97.44 86 GLY A CA 1
ATOM 668 C C . GLY A 1 86 ? 8.011 2.291 -6.313 1.00 97.44 86 GLY A C 1
ATOM 669 O O . GLY A 1 86 ? 8.351 2.114 -7.490 1.00 97.44 86 GLY A O 1
ATOM 670 N N . PRO A 1 87 ? 8.913 2.324 -5.314 1.00 97.69 87 PRO A N 1
ATOM 671 C CA . PRO A 1 87 ? 10.301 1.911 -5.474 1.00 97.69 87 PRO A CA 1
ATOM 672 C C . PRO A 1 87 ? 10.472 0.395 -5.297 1.00 97.69 87 PRO A C 1
ATOM 674 O O . PRO A 1 87 ? 9.701 -0.246 -4.593 1.00 97.69 87 PRO A O 1
ATOM 677 N N . GLY A 1 88 ? 11.535 -0.175 -5.862 1.00 97.06 88 GLY A N 1
ATOM 678 C CA . GLY A 1 88 ? 11.898 -1.572 -5.619 1.00 97.06 88 GLY A CA 1
ATOM 679 C C . GLY A 1 88 ? 13.272 -1.951 -6.160 1.00 97.06 88 GLY A C 1
ATOM 680 O O . GLY A 1 88 ? 13.844 -1.269 -7.013 1.00 97.06 88 GLY A O 1
ATOM 681 N N . GLU A 1 89 ? 13.807 -3.064 -5.668 1.00 95.38 89 GLU A N 1
ATOM 682 C CA . GLU A 1 89 ? 15.085 -3.645 -6.098 1.00 95.38 89 GLU A CA 1
ATOM 683 C C . GLU A 1 89 ? 14.997 -4.341 -7.465 1.00 95.38 89 GLU A C 1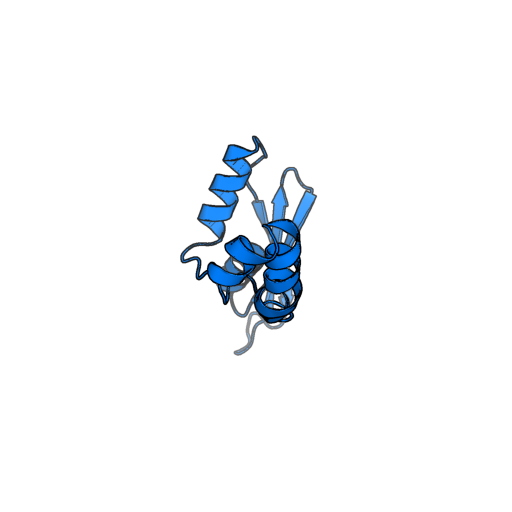
ATOM 685 O O . GLU A 1 89 ? 16.001 -4.619 -8.115 1.00 95.38 89 GLU A O 1
ATOM 690 N N . SER A 1 90 ? 13.785 -4.623 -7.934 1.00 95.62 90 SER A N 1
ATOM 691 C CA . SER A 1 90 ? 13.516 -5.117 -9.280 1.00 95.62 90 SER A CA 1
ATOM 692 C C . SER A 1 90 ? 12.304 -4.400 -9.856 1.00 95.62 90 SER A C 1
ATOM 694 O O . SER A 1 90 ? 11.498 -3.844 -9.111 1.00 95.62 90 SER A O 1
ATOM 696 N N . VAL A 1 91 ? 12.146 -4.430 -11.180 1.00 95.50 91 VAL A N 1
ATOM 697 C CA . VAL A 1 91 ? 10.973 -3.832 -11.838 1.00 95.50 91 VAL A CA 1
ATOM 698 C C . VAL A 1 91 ? 9.673 -4.457 -11.319 1.00 95.50 91 VAL A C 1
ATOM 700 O O . VAL A 1 91 ? 8.729 -3.730 -11.042 1.00 95.50 91 VAL A O 1
ATOM 703 N N . ASN A 1 92 ? 9.651 -5.777 -11.100 1.00 95.69 92 ASN A N 1
ATOM 704 C CA . ASN A 1 92 ? 8.475 -6.475 -10.572 1.00 95.69 92 ASN A CA 1
ATOM 705 C C . ASN A 1 92 ? 8.186 -6.098 -9.110 1.00 95.69 92 ASN A C 1
ATOM 707 O O . ASN A 1 92 ? 7.033 -5.893 -8.756 1.00 95.69 92 ASN A O 1
ATOM 711 N N . ALA A 1 93 ? 9.221 -5.980 -8.269 1.00 95.81 93 ALA A N 1
ATOM 712 C CA . ALA A 1 93 ? 9.052 -5.562 -6.875 1.00 95.81 93 ALA A CA 1
ATOM 713 C C . ALA A 1 93 ? 8.542 -4.115 -6.782 1.00 95.81 93 ALA A C 1
ATOM 715 O O . ALA A 1 93 ? 7.631 -3.827 -6.016 1.00 95.81 93 ALA A O 1
ATOM 716 N N . ALA A 1 94 ? 9.076 -3.219 -7.618 1.00 96.94 94 ALA A N 1
ATOM 717 C CA . ALA A 1 94 ? 8.616 -1.836 -7.708 1.00 96.94 94 ALA A CA 1
ATOM 718 C C . ALA A 1 94 ? 7.170 -1.734 -8.225 1.00 96.94 94 ALA A C 1
ATOM 720 O O . ALA A 1 94 ? 6.419 -0.870 -7.786 1.00 96.94 94 ALA A O 1
ATOM 721 N N . GLU A 1 95 ? 6.770 -2.608 -9.153 1.00 96.62 95 GLU A N 1
ATOM 722 C CA . GLU A 1 95 ? 5.388 -2.709 -9.634 1.00 96.62 95 GLU A CA 1
ATOM 723 C C . GLU A 1 95 ? 4.431 -3.201 -8.543 1.00 96.62 95 GLU A C 1
ATOM 725 O O . GLU A 1 95 ? 3.352 -2.631 -8.382 1.00 96.62 95 GLU A O 1
ATOM 730 N N . GLU A 1 96 ? 4.825 -4.227 -7.783 1.00 95.62 96 GLU A N 1
ATOM 731 C CA . GLU A 1 96 ? 4.042 -4.731 -6.652 1.00 95.62 96 GLU A CA 1
ATOM 732 C C . GLU A 1 96 ? 3.876 -3.653 -5.576 1.00 95.62 96 GLU A C 1
ATOM 734 O O . GLU A 1 96 ? 2.764 -3.435 -5.097 1.00 95.62 96 GLU A O 1
ATOM 739 N N . GLU A 1 97 ? 4.954 -2.934 -5.253 1.00 96.00 97 GLU A N 1
ATOM 740 C CA . GLU A 1 97 ? 4.932 -1.833 -4.288 1.00 96.00 97 GLU A CA 1
ATOM 741 C C . GLU A 1 97 ? 4.087 -0.655 -4.782 1.00 96.00 97 GLU A C 1
ATOM 743 O O . GLU A 1 97 ? 3.357 -0.052 -4.009 1.00 96.00 97 GLU A O 1
ATOM 748 N N . ALA A 1 98 ? 4.115 -0.346 -6.082 1.00 96.44 98 ALA A N 1
ATOM 749 C CA . ALA A 1 98 ? 3.264 0.696 -6.654 1.00 96.44 98 ALA A CA 1
ATOM 750 C C . ALA A 1 98 ? 1.768 0.329 -6.634 1.00 96.44 98 ALA A C 1
ATOM 752 O O . ALA A 1 98 ? 0.922 1.219 -6.743 1.00 96.44 98 ALA A O 1
ATOM 753 N N . ALA A 1 99 ? 1.444 -0.967 -6.567 1.00 95.56 99 ALA A N 1
ATOM 754 C CA . ALA A 1 99 ? 0.078 -1.485 -6.533 1.00 95.56 99 ALA A CA 1
ATOM 755 C C . ALA A 1 99 ? -0.476 -1.701 -5.115 1.00 95.56 99 ALA A C 1
ATOM 757 O O . ALA A 1 99 ? -1.686 -1.913 -4.985 1.00 95.56 99 ALA A O 1
ATOM 758 N N . ARG A 1 100 ? 0.381 -1.667 -4.087 1.00 92.88 100 ARG A N 1
ATOM 759 C CA . ARG A 1 100 ? -0.026 -1.576 -2.681 1.00 92.88 100 ARG A CA 1
ATOM 760 C C . ARG A 1 100 ? -0.566 -0.169 -2.403 1.00 92.88 100 ARG A C 1
ATOM 762 O O . ARG A 1 100 ? -1.743 -0.074 -1.984 1.00 92.88 100 ARG A O 1
#